Protein AF-A0A2N2M5D4-F1 (afdb_monomer_lite)

Sequence (127 aa):
PNGTPLVRFYGPLDTEKRGGALAMNFVDEAGRVVDHRWIEERANTVDVSLRTGCFCNPGAGELALGISSSELTSCFNQPVHEQRLTYNEFRLCIDGKASGAVRVSVGLVSTFDDVEAFIRFAQSLVK

Structure (mmCIF, N/CA/C/O backbone):
data_AF-A0A2N2M5D4-F1
#
_entry.id   AF-A0A2N2M5D4-F1
#
loop_
_atom_site.group_PDB
_atom_site.id
_atom_site.type_symbol
_atom_site.label_atom_id
_atom_site.label_alt_id
_atom_site.label_comp_id
_atom_site.label_asym_id
_atom_site.label_entity_id
_atom_site.label_seq_id
_atom_site.pdbx_PDB_ins_code
_atom_site.Cartn_x
_atom_site.Cartn_y
_atom_site.Cartn_z
_atom_site.occupancy
_atom_site.B_iso_or_equiv
_atom_site.auth_seq_id
_atom_site.auth_comp_id
_atom_site.auth_asym_id
_atom_site.auth_atom_id
_atom_site.pdbx_PDB_model_num
ATOM 1 N N . PRO A 1 1 ? 5.729 -15.666 15.869 1.00 61.53 1 PRO A N 1
ATOM 2 C CA . PRO A 1 1 ? 6.101 -14.537 14.980 1.00 61.53 1 PRO A CA 1
ATOM 3 C C . PRO A 1 1 ? 7.624 -14.451 14.807 1.00 61.53 1 PRO A C 1
ATOM 5 O O . PRO A 1 1 ? 8.342 -14.505 15.800 1.00 61.53 1 PRO A O 1
ATOM 8 N N . ASN A 1 2 ? 8.108 -14.346 13.566 1.00 74.88 2 ASN A N 1
ATOM 9 C CA . ASN A 1 2 ? 9.539 -14.331 13.216 1.00 74.88 2 ASN A CA 1
ATOM 10 C C . ASN A 1 2 ? 10.237 -12.967 13.433 1.00 74.88 2 ASN A C 1
ATOM 12 O O . ASN A 1 2 ? 11.419 -12.831 13.137 1.00 74.88 2 ASN A O 1
ATOM 16 N N . GLY A 1 3 ? 9.519 -11.963 13.950 1.00 78.81 3 GLY A N 1
ATOM 17 C CA . GLY A 1 3 ? 10.048 -10.624 14.228 1.00 78.81 3 GLY A CA 1
ATOM 18 C C . GLY A 1 3 ? 10.046 -9.667 13.031 1.00 78.81 3 GLY A C 1
ATOM 19 O O . GLY A 1 3 ? 10.305 -8.480 13.222 1.00 78.81 3 GLY A O 1
ATOM 20 N N . THR A 1 4 ? 9.709 -10.134 11.824 1.00 82.19 4 THR A N 1
ATOM 21 C CA . THR A 1 4 ? 9.558 -9.276 10.643 1.00 82.19 4 THR A CA 1
ATOM 22 C C . THR A 1 4 ? 8.305 -8.399 10.793 1.00 82.19 4 THR A C 1
ATOM 24 O O . THR A 1 4 ? 7.220 -8.932 11.044 1.00 82.19 4 THR A O 1
ATOM 27 N N . PRO A 1 5 ? 8.407 -7.062 10.654 1.00 86.88 5 PRO A N 1
ATOM 28 C CA . PRO A 1 5 ? 7.235 -6.189 10.677 1.00 86.88 5 PRO A CA 1
ATOM 29 C C . PRO A 1 5 ? 6.288 -6.526 9.525 1.00 86.88 5 PRO A C 1
ATOM 31 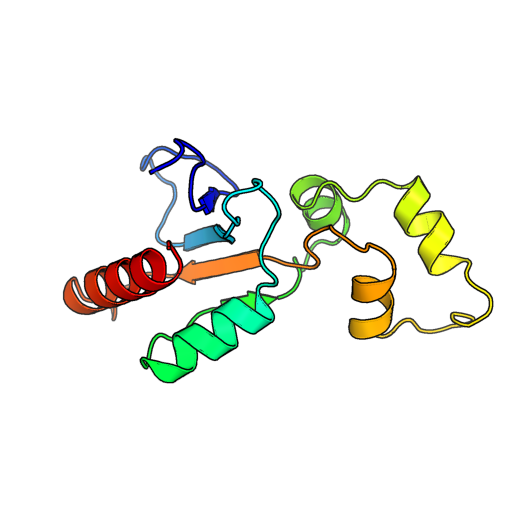O O . PRO A 1 5 ? 6.752 -6.639 8.404 1.00 86.88 5 PRO A O 1
ATOM 34 N N . LEU A 1 6 ? 4.976 -6.616 9.765 1.00 91.44 6 LEU A N 1
ATOM 35 C CA . LEU A 1 6 ? 3.976 -6.886 8.715 1.00 91.44 6 LEU A CA 1
ATOM 36 C C . LEU A 1 6 ? 3.849 -5.746 7.692 1.00 91.44 6 LEU A C 1
ATOM 38 O O . LEU A 1 6 ? 3.469 -5.968 6.544 1.00 91.44 6 LEU A O 1
ATOM 42 N N . VAL A 1 7 ? 4.119 -4.512 8.116 1.00 94.00 7 VAL A N 1
ATOM 43 C CA . VAL A 1 7 ? 3.916 -3.311 7.304 1.00 94.00 7 VAL A CA 1
ATOM 44 C C . VAL A 1 7 ? 5.160 -2.435 7.290 1.00 94.00 7 VAL A C 1
ATOM 46 O O . VAL A 1 7 ? 5.845 -2.274 8.301 1.00 94.00 7 VAL A O 1
ATOM 49 N N . ARG A 1 8 ? 5.420 -1.815 6.140 1.00 93.00 8 ARG A N 1
ATOM 50 C CA . ARG A 1 8 ? 6.401 -0.745 5.958 1.00 93.00 8 ARG A CA 1
ATOM 51 C C . ARG A 1 8 ? 5.657 0.545 5.643 1.00 93.00 8 ARG A C 1
ATOM 53 O O . ARG A 1 8 ? 5.059 0.652 4.576 1.00 93.00 8 ARG A O 1
ATOM 60 N N . PHE A 1 9 ? 5.681 1.504 6.564 1.00 94.00 9 PHE A N 1
ATOM 61 C CA . PHE A 1 9 ? 5.033 2.801 6.376 1.00 94.00 9 PHE A CA 1
ATOM 62 C C . PHE A 1 9 ? 5.861 3.746 5.507 1.00 94.00 9 PHE A C 1
ATOM 64 O O . PHE A 1 9 ? 7.091 3.748 5.547 1.00 94.00 9 PHE A O 1
ATOM 71 N N . TYR A 1 10 ? 5.149 4.596 4.778 1.00 92.44 10 TYR A N 1
ATOM 72 C CA . TYR A 1 10 ? 5.681 5.757 4.090 1.00 92.44 10 TYR A CA 1
ATOM 73 C C . TYR A 1 10 ? 5.313 7.017 4.869 1.00 92.44 10 TYR A C 1
ATOM 75 O O . TYR A 1 10 ? 4.135 7.358 4.980 1.00 92.44 10 TYR A O 1
ATOM 83 N N . GLY A 1 11 ? 6.326 7.711 5.388 1.00 90.06 11 GLY A N 1
ATOM 84 C CA . GLY A 1 11 ? 6.157 8.923 6.190 1.00 90.06 11 GLY A CA 1
ATOM 85 C C . GLY A 1 11 ? 6.440 8.711 7.684 1.00 90.06 11 GLY A C 1
ATOM 86 O O . GLY A 1 11 ? 7.103 7.736 8.047 1.00 90.06 11 GLY A O 1
ATOM 87 N N . PRO A 1 12 ? 5.998 9.643 8.547 1.00 90.56 12 PRO A N 1
ATOM 88 C CA . PRO A 1 12 ? 6.297 9.613 9.977 1.00 90.56 12 PRO A CA 1
ATOM 89 C C . PRO A 1 12 ? 5.630 8.424 10.680 1.00 90.56 12 PRO A C 1
ATOM 91 O O . PRO A 1 12 ? 4.490 8.060 10.380 1.00 90.56 12 PRO A O 1
ATOM 94 N N . LEU A 1 13 ? 6.358 7.827 11.628 1.00 90.69 13 LEU A N 1
ATOM 95 C CA . LEU A 1 13 ? 5.879 6.707 12.447 1.00 90.69 13 LEU A CA 1
ATOM 96 C C . LEU A 1 13 ? 5.175 7.165 13.727 1.00 90.69 13 LEU A C 1
ATOM 98 O O . LEU A 1 13 ? 4.353 6.426 14.266 1.00 90.69 13 LEU A O 1
ATOM 102 N N . ASP A 1 14 ? 5.489 8.367 14.208 1.00 92.62 14 ASP A N 1
ATOM 103 C CA . ASP A 1 14 ? 4.751 8.994 15.297 1.00 92.62 14 ASP A CA 1
ATOM 104 C C . ASP A 1 14 ? 3.358 9.448 14.834 1.00 92.62 14 ASP A C 1
ATOM 106 O O . ASP A 1 14 ? 2.991 9.345 13.661 1.00 92.62 14 ASP A O 1
ATOM 110 N N . THR A 1 15 ? 2.551 9.913 15.784 1.00 90.69 15 THR A N 1
ATOM 111 C CA . THR A 1 15 ? 1.192 10.407 15.540 1.00 90.69 15 THR A CA 1
ATOM 112 C C . THR A 1 15 ? 1.094 11.930 15.572 1.00 90.69 15 THR A C 1
ATOM 114 O O . THR A 1 15 ? -0.014 12.469 15.525 1.00 90.69 15 THR A O 1
ATOM 117 N N . GLU A 1 16 ? 2.213 12.651 15.655 1.00 94.62 16 GLU A N 1
ATOM 118 C CA . GLU A 1 16 ? 2.197 14.103 15.791 1.00 94.62 16 GLU A CA 1
ATOM 119 C C . GLU A 1 16 ? 1.903 14.767 14.443 1.00 94.62 16 GLU A C 1
ATOM 121 O O . GLU A 1 16 ? 2.659 14.663 13.484 1.00 94.62 16 GLU A O 1
ATOM 126 N N . LYS A 1 17 ? 0.771 15.478 14.351 1.00 91.12 17 LYS A N 1
ATOM 127 C CA . LYS A 1 17 ? 0.391 16.295 13.177 1.00 91.12 17 LYS A CA 1
ATOM 128 C C . LYS A 1 17 ? 0.405 15.560 11.820 1.00 91.12 17 LYS A C 1
ATOM 130 O O . LYS A 1 17 ? 0.423 16.210 10.780 1.00 91.12 17 LYS A O 1
ATOM 135 N N . ARG A 1 18 ? 0.328 14.226 11.797 1.00 89.44 18 ARG A N 1
ATOM 136 C CA . ARG A 1 18 ? 0.399 13.434 10.551 1.00 89.44 18 ARG A CA 1
ATOM 137 C C . ARG A 1 18 ? -0.913 13.347 9.753 1.00 89.44 18 ARG A C 1
ATOM 139 O O . ARG A 1 18 ? -0.919 12.879 8.618 1.00 89.44 18 ARG A O 1
ATOM 146 N N . GLY A 1 19 ? -2.037 13.741 10.356 1.00 92.12 19 GLY A N 1
ATOM 147 C CA . GLY A 1 19 ? -3.375 13.578 9.776 1.00 92.12 19 GLY A CA 1
ATOM 148 C C . GLY A 1 19 ? -3.904 12.133 9.801 1.00 92.12 19 GLY A C 1
ATOM 149 O O . GLY A 1 19 ? -3.388 11.270 10.508 1.00 92.12 19 GLY A O 1
ATOM 150 N N . GLY A 1 20 ? -4.980 11.879 9.048 1.00 93.38 20 GLY A N 1
ATOM 151 C CA . GLY A 1 20 ? -5.691 10.589 9.012 1.00 93.38 20 GLY A CA 1
ATOM 152 C C . GLY A 1 20 ? -5.287 9.651 7.868 1.00 93.38 20 GLY A C 1
ATOM 153 O O . GLY A 1 20 ? -5.958 8.648 7.634 1.00 93.38 20 GLY A O 1
ATOM 154 N N . ALA A 1 21 ? -4.237 9.978 7.111 1.00 94.06 21 ALA A N 1
ATOM 155 C CA . ALA A 1 21 ? -3.798 9.185 5.967 1.00 94.06 21 ALA A CA 1
ATOM 156 C C . ALA A 1 21 ? -2.545 8.374 6.307 1.00 94.06 21 ALA A C 1
ATOM 158 O O . ALA A 1 21 ? -1.561 8.909 6.809 1.00 94.06 21 ALA A O 1
ATOM 159 N N . LEU A 1 22 ? -2.584 7.084 5.988 1.00 94.81 22 LEU A N 1
ATOM 160 C CA . LEU A 1 22 ? -1.497 6.138 6.203 1.00 94.81 22 LEU A CA 1
ATOM 161 C C . LEU A 1 22 ? -1.175 5.443 4.889 1.00 94.81 22 LEU A C 1
ATOM 163 O O . LEU A 1 22 ? -2.017 4.709 4.380 1.00 94.81 22 LEU A O 1
ATOM 167 N N . ALA A 1 23 ? 0.022 5.657 4.350 1.00 95.31 23 ALA A N 1
ATOM 168 C CA . ALA A 1 23 ? 0.520 4.927 3.188 1.00 95.31 23 ALA A CA 1
ATOM 169 C C . ALA A 1 23 ? 1.516 3.854 3.640 1.00 95.31 23 ALA A C 1
ATOM 171 O O . ALA A 1 23 ? 2.379 4.125 4.475 1.00 95.31 23 ALA A O 1
ATOM 172 N N . MET A 1 24 ? 1.392 2.637 3.116 1.00 95.62 24 MET A N 1
ATOM 173 C CA . MET A 1 24 ? 2.236 1.508 3.502 1.00 95.62 24 MET A CA 1
ATOM 174 C C . MET A 1 24 ? 2.309 0.431 2.418 1.00 95.62 24 MET A C 1
ATOM 176 O O . MET A 1 24 ? 1.459 0.355 1.530 1.00 95.62 24 MET A O 1
ATOM 180 N N . ASN A 1 25 ? 3.286 -0.460 2.548 1.00 95.56 25 ASN A N 1
ATOM 181 C CA . ASN A 1 25 ? 3.251 -1.779 1.930 1.00 95.56 25 ASN A CA 1
ATOM 182 C C . ASN A 1 25 ? 3.157 -2.864 2.998 1.00 95.56 25 ASN A C 1
ATOM 184 O O . ASN A 1 25 ? 3.783 -2.753 4.049 1.00 95.56 25 ASN A O 1
ATOM 188 N N . PHE A 1 26 ? 2.419 -3.928 2.695 1.00 95.00 26 PHE A N 1
ATOM 189 C CA . PHE A 1 26 ? 2.484 -5.175 3.449 1.00 95.00 26 PHE A CA 1
ATOM 190 C C . PHE A 1 26 ? 3.699 -5.974 2.992 1.00 95.00 26 PHE A C 1
ATOM 192 O O . PHE A 1 26 ? 4.051 -5.931 1.810 1.00 95.00 26 PHE A O 1
ATOM 199 N N . VAL A 1 27 ? 4.333 -6.693 3.909 1.00 93.00 27 VAL A N 1
ATOM 200 C CA . VAL A 1 27 ? 5.468 -7.564 3.602 1.00 93.00 27 VAL A CA 1
ATOM 201 C C . VAL A 1 27 ? 5.219 -8.983 4.098 1.00 93.00 27 VAL A C 1
ATOM 203 O O . VAL A 1 27 ? 4.517 -9.194 5.085 1.00 93.00 27 VAL A O 1
ATOM 206 N N . ASP A 1 28 ? 5.775 -9.954 3.379 1.00 89.88 28 ASP A N 1
ATOM 207 C CA . ASP A 1 28 ? 5.718 -11.364 3.748 1.00 89.88 28 ASP A CA 1
ATOM 208 C C . ASP A 1 28 ? 6.762 -11.725 4.820 1.00 89.88 28 ASP A C 1
ATOM 210 O O . ASP A 1 28 ? 7.556 -10.895 5.269 1.00 89.88 28 ASP A O 1
ATOM 214 N N . GLU A 1 29 ? 6.784 -12.995 5.230 1.00 88.19 29 GLU A N 1
ATOM 215 C CA . GLU A 1 29 ? 7.727 -13.507 6.231 1.00 88.19 29 GLU A CA 1
ATOM 216 C C . GLU A 1 29 ? 9.202 -13.318 5.838 1.00 88.19 29 GLU A C 1
ATOM 218 O O . GLU A 1 29 ? 10.056 -13.197 6.718 1.00 88.19 29 GLU A O 1
ATOM 223 N N . ALA A 1 30 ? 9.495 -13.256 4.534 1.00 88.00 30 ALA A N 1
ATOM 224 C CA . ALA A 1 30 ? 10.822 -13.001 3.982 1.00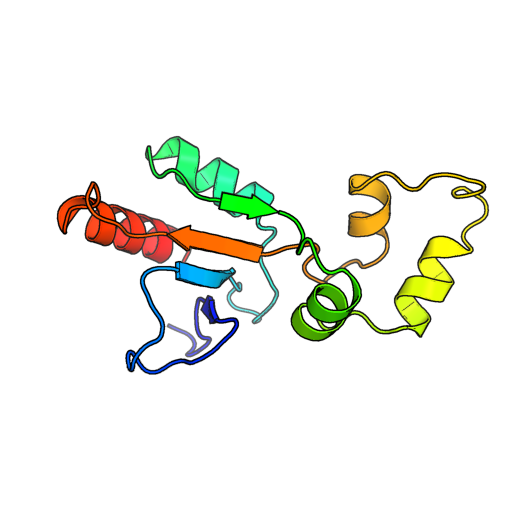 88.00 30 ALA A CA 1
ATOM 225 C C . ALA A 1 30 ? 11.128 -11.496 3.831 1.00 88.00 30 ALA A C 1
ATOM 227 O O . ALA A 1 30 ? 12.187 -11.129 3.322 1.00 88.00 30 ALA A O 1
ATOM 228 N N . GLY A 1 31 ? 10.217 -10.615 4.258 1.00 88.25 31 GLY A N 1
ATOM 229 C CA . GLY A 1 31 ? 10.347 -9.162 4.162 1.00 88.25 31 GLY A CA 1
ATOM 230 C C . GLY A 1 31 ? 10.113 -8.603 2.756 1.00 88.25 31 GLY A C 1
ATOM 231 O O . GLY A 1 31 ? 10.413 -7.429 2.510 1.00 88.25 31 GLY A O 1
ATOM 232 N N . ARG A 1 32 ? 9.590 -9.413 1.827 1.00 89.00 32 ARG A N 1
ATOM 233 C CA . ARG A 1 32 ? 9.279 -8.993 0.454 1.00 89.00 32 ARG A CA 1
ATOM 234 C C . ARG A 1 32 ? 7.922 -8.318 0.423 1.00 89.00 32 ARG A C 1
ATOM 236 O O . ARG A 1 32 ? 6.993 -8.754 1.095 1.00 89.00 32 ARG A O 1
ATOM 243 N N . VAL A 1 33 ? 7.795 -7.263 -0.375 1.00 91.31 33 VAL A N 1
ATOM 244 C CA . VAL A 1 33 ? 6.526 -6.543 -0.494 1.00 91.31 33 VAL A CA 1
ATOM 245 C C . VAL A 1 33 ? 5.478 -7.414 -1.182 1.00 91.31 33 VAL A C 1
ATOM 247 O O . VAL A 1 33 ? 5.717 -7.964 -2.255 1.00 91.31 33 VAL A O 1
ATOM 250 N N . VAL A 1 34 ? 4.299 -7.496 -0.571 1.00 92.69 34 VAL A N 1
ATOM 251 C CA . VAL A 1 34 ? 3.112 -8.114 -1.158 1.00 92.69 34 VAL A CA 1
ATOM 252 C C . VAL A 1 34 ? 2.466 -7.131 -2.136 1.00 92.69 34 VAL A C 1
ATOM 254 O O . VAL A 1 34 ? 2.316 -5.944 -1.835 1.00 92.69 34 VAL A O 1
ATOM 257 N N . ASP A 1 35 ? 2.074 -7.625 -3.312 1.00 92.62 35 ASP A N 1
ATOM 258 C CA . ASP A 1 35 ? 1.419 -6.821 -4.346 1.00 92.62 35 ASP A CA 1
ATOM 259 C C . ASP A 1 35 ? 0.136 -6.176 -3.796 1.00 92.62 35 ASP A C 1
ATOM 261 O O . ASP A 1 35 ? -0.756 -6.861 -3.291 1.00 92.62 35 ASP A O 1
ATOM 265 N N . HIS A 1 36 ? 0.031 -4.850 -3.895 1.00 94.81 36 HIS A N 1
ATOM 266 C CA . HIS A 1 36 ? -1.106 -4.107 -3.352 1.00 94.81 36 HIS A CA 1
ATOM 267 C C . HIS A 1 36 ? -2.437 -4.508 -3.994 1.00 94.81 36 HIS A C 1
ATOM 269 O O . HIS A 1 36 ? -3.466 -4.383 -3.338 1.00 94.81 36 HIS A O 1
ATOM 275 N N . ARG A 1 37 ? -2.428 -5.027 -5.229 1.00 94.44 37 ARG A N 1
ATOM 276 C CA . ARG A 1 37 ? -3.638 -5.514 -5.908 1.00 94.44 37 ARG A CA 1
ATOM 277 C C . ARG A 1 37 ? -4.195 -6.746 -5.213 1.00 94.44 37 ARG A C 1
ATOM 279 O O . ARG A 1 37 ? -5.389 -6.829 -4.968 1.00 94.44 37 ARG A O 1
ATOM 286 N N . TRP A 1 38 ? -3.317 -7.658 -4.799 1.00 95.25 38 TRP A N 1
ATOM 287 C CA . TRP A 1 38 ? -3.724 -8.814 -4.005 1.00 95.25 38 TRP A CA 1
ATOM 288 C C . TRP A 1 38 ? -4.267 -8.381 -2.638 1.00 95.25 38 TRP A C 1
ATOM 290 O O . TRP A 1 38 ? -5.264 -8.922 -2.170 1.00 95.25 38 TRP A O 1
ATOM 300 N N . ILE A 1 39 ? -3.655 -7.371 -2.008 1.00 97.19 39 ILE A N 1
ATOM 301 C CA . ILE A 1 39 ? -4.163 -6.811 -0.745 1.00 97.19 39 ILE A CA 1
ATOM 302 C C . ILE A 1 39 ? -5.566 -6.222 -0.934 1.00 97.19 39 ILE A C 1
ATOM 304 O O . ILE A 1 39 ? -6.445 -6.496 -0.123 1.00 97.19 39 ILE A O 1
ATOM 308 N N . GLU A 1 40 ? -5.788 -5.449 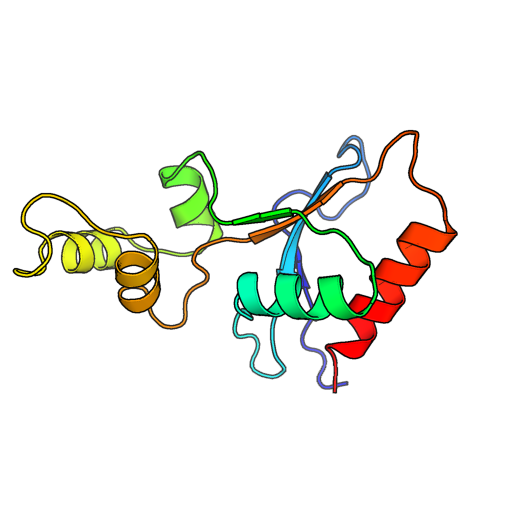-1.999 1.00 97.56 40 GLU A N 1
ATOM 309 C CA . GLU A 1 40 ? -7.097 -4.883 -2.347 1.00 97.56 40 GLU A CA 1
ATOM 310 C C . GLU A 1 40 ? -8.142 -5.975 -2.594 1.00 97.56 40 GLU A C 1
ATOM 312 O O . GLU A 1 40 ? -9.215 -5.945 -1.996 1.00 97.56 40 GLU A O 1
ATOM 317 N N . GLU A 1 41 ? -7.808 -6.982 -3.405 1.00 97.44 41 GLU A N 1
ATOM 318 C CA . GLU A 1 41 ? -8.674 -8.133 -3.672 1.00 97.44 41 GLU A CA 1
ATOM 319 C C . GLU A 1 41 ? -9.082 -8.840 -2.376 1.00 97.44 41 GLU A C 1
ATOM 321 O O . GLU A 1 41 ? -10.258 -9.138 -2.181 1.00 97.44 41 GLU A O 1
ATOM 326 N N . ARG A 1 42 ? -8.138 -9.072 -1.454 1.00 97.81 42 ARG A N 1
ATOM 327 C CA . ARG A 1 42 ? -8.435 -9.690 -0.155 1.00 97.81 42 ARG A CA 1
ATOM 328 C C . ARG A 1 42 ? -9.274 -8.788 0.743 1.00 97.81 42 ARG A C 1
ATOM 330 O O . ARG A 1 42 ? -10.200 -9.287 1.377 1.00 97.81 42 ARG A O 1
ATOM 337 N N . ALA A 1 43 ? -8.989 -7.491 0.795 1.00 97.94 43 ALA A N 1
ATOM 338 C CA . ALA A 1 43 ? -9.753 -6.543 1.604 1.00 97.94 43 ALA A CA 1
ATOM 339 C C . ALA A 1 43 ? -11.218 -6.472 1.147 1.00 97.94 43 ALA A C 1
ATOM 341 O O . ALA A 1 43 ? -12.131 -6.515 1.972 1.00 97.94 43 ALA A O 1
ATOM 342 N N . ASN A 1 44 ? -11.441 -6.495 -0.170 1.00 97.44 44 ASN A N 1
ATOM 343 C CA . ASN A 1 44 ? -12.776 -6.500 -0.763 1.00 97.44 44 ASN A CA 1
ATOM 344 C C . ASN A 1 44 ? -13.603 -7.737 -0.373 1.00 97.44 44 ASN A C 1
ATOM 346 O O . ASN A 1 44 ? -14.822 -7.644 -0.301 1.00 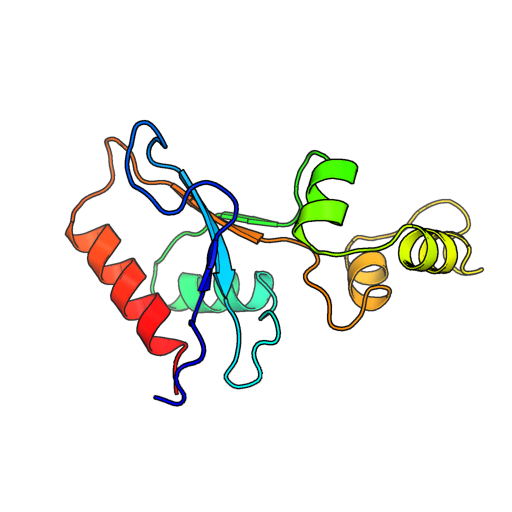97.44 44 ASN A O 1
ATOM 350 N N . THR A 1 45 ? -12.978 -8.888 -0.084 1.00 97.50 45 THR A N 1
ATOM 351 C CA . THR A 1 45 ? -13.713 -10.099 0.351 1.00 97.50 45 THR A CA 1
ATOM 352 C C . THR A 1 45 ? -14.280 -10.009 1.770 1.00 97.50 45 THR A C 1
ATOM 354 O O . THR A 1 45 ? -15.079 -10.858 2.156 1.00 97.50 45 THR A O 1
ATOM 357 N N . VAL A 1 46 ? -13.858 -9.007 2.544 1.00 96.94 46 VAL A N 1
ATOM 358 C CA . VAL A 1 46 ? -14.280 -8.767 3.932 1.00 96.94 46 VAL A CA 1
ATOM 359 C C . VAL A 1 46 ? -14.819 -7.344 4.123 1.00 96.94 46 VAL A C 1
ATOM 361 O O . VAL A 1 46 ? -14.754 -6.801 5.223 1.00 96.94 46 VAL A O 1
ATOM 364 N N . ASP A 1 47 ? -15.312 -6.735 3.040 1.00 96.44 47 ASP A N 1
ATOM 365 C CA . ASP A 1 47 ? -15.932 -5.404 3.013 1.00 96.44 47 ASP A CA 1
ATOM 366 C C . ASP A 1 47 ? -15.040 -4.259 3.536 1.00 96.44 47 ASP A C 1
ATOM 368 O O . ASP A 1 47 ? -15.522 -3.223 3.995 1.00 96.44 47 ASP A O 1
ATOM 372 N N . VAL A 1 48 ? -13.714 -4.402 3.420 1.00 97.12 48 VAL A N 1
ATOM 373 C CA . VAL A 1 48 ? -12.753 -3.340 3.746 1.00 97.12 48 VAL A CA 1
ATOM 374 C C . VAL A 1 48 ? -12.348 -2.610 2.468 1.00 97.12 48 VAL A C 1
ATOM 376 O O . VAL A 1 48 ? -11.618 -3.139 1.632 1.00 97.12 48 VAL A O 1
ATOM 379 N N . SER A 1 49 ? -12.776 -1.353 2.329 1.00 95.81 49 SER A N 1
ATOM 380 C CA . SER A 1 49 ? -12.392 -0.519 1.187 1.00 95.81 49 SER A CA 1
ATOM 381 C C . SER A 1 49 ? -11.027 0.137 1.406 1.00 95.81 49 SER A C 1
ATOM 383 O O . SER A 1 49 ? -10.850 0.982 2.287 1.00 95.81 49 SER A O 1
ATOM 385 N N . LEU A 1 50 ? -10.055 -0.229 0.571 1.00 97.00 50 LEU A N 1
ATOM 386 C CA . LEU A 1 50 ? -8.713 0.348 0.563 1.00 97.00 50 LEU A CA 1
ATOM 387 C C . LEU A 1 50 ? -8.491 1.192 -0.690 1.00 97.00 50 LEU A C 1
ATOM 389 O O . LEU A 1 50 ? -9.119 0.987 -1.723 1.00 97.00 50 LEU A O 1
ATOM 393 N N . ARG A 1 51 ? -7.557 2.143 -0.608 1.00 96.81 51 ARG A N 1
ATOM 394 C CA . ARG A 1 51 ? -7.016 2.803 -1.798 1.00 96.81 51 ARG A CA 1
ATOM 395 C C . ARG A 1 51 ? -5.674 2.194 -2.131 1.00 96.81 51 ARG A C 1
ATOM 397 O O . ARG A 1 51 ? -4.765 2.267 -1.309 1.00 96.81 51 ARG A O 1
ATOM 404 N N . THR A 1 52 ? -5.531 1.651 -3.329 1.00 95.81 52 THR A N 1
ATOM 405 C CA . THR A 1 52 ? -4.260 1.098 -3.790 1.00 95.81 52 THR A CA 1
ATOM 406 C C . THR A 1 52 ? -3.847 1.685 -5.136 1.00 95.81 52 THR A C 1
ATOM 408 O O . THR A 1 52 ? -4.653 2.310 -5.826 1.00 95.81 52 THR A O 1
ATOM 411 N N . GLY A 1 53 ? -2.562 1.570 -5.474 1.00 93.06 53 GLY A N 1
ATOM 412 C CA . GLY A 1 53 ? -2.040 1.984 -6.775 1.00 93.06 53 GLY A CA 1
ATOM 413 C C . GLY A 1 53 ? -0.684 2.678 -6.711 1.00 93.06 53 GLY A C 1
ATOM 414 O O . GLY A 1 53 ? -0.017 2.721 -5.673 1.00 93.06 53 GLY A O 1
ATOM 415 N N . CYS A 1 54 ? -0.266 3.218 -7.856 1.00 90.25 54 CYS A N 1
ATOM 416 C CA . CYS A 1 54 ? 0.983 3.961 -7.995 1.00 90.25 54 CYS A CA 1
ATOM 417 C C . CYS A 1 54 ? 0.942 5.312 -7.279 1.00 90.25 54 CYS A C 1
ATOM 419 O O . CYS A 1 54 ? -0.108 5.934 -7.116 1.00 90.25 54 CYS A O 1
ATOM 421 N N . PHE A 1 55 ? 2.123 5.818 -6.941 1.00 88.56 55 PHE A N 1
ATOM 422 C CA . PHE A 1 55 ? 2.273 7.209 -6.540 1.00 88.56 55 PHE A CA 1
ATOM 423 C C . PHE A 1 55 ? 2.099 8.125 -7.755 1.00 88.56 55 PHE A C 1
ATOM 425 O O . PHE A 1 55 ? 2.711 7.906 -8.796 1.00 88.56 55 PHE A O 1
ATOM 432 N N . CYS A 1 56 ? 1.300 9.187 -7.612 1.00 87.50 56 CYS A N 1
ATOM 433 C CA . CYS A 1 56 ? 1.079 10.157 -8.692 1.00 87.50 56 CYS A CA 1
ATOM 434 C C . CYS A 1 56 ? 2.335 10.973 -9.038 1.00 87.50 56 CYS A C 1
ATOM 436 O O . CYS A 1 56 ? 2.417 11.542 -10.121 1.00 87.50 56 CYS A O 1
ATOM 438 N N . ASN A 1 57 ? 3.291 11.064 -8.108 1.00 88.88 57 ASN A N 1
ATOM 439 C CA . ASN A 1 57 ? 4.610 11.627 -8.366 1.00 88.88 57 ASN A CA 1
ATOM 440 C C . ASN A 1 57 ? 5.583 10.464 -8.633 1.00 88.88 57 ASN A C 1
ATOM 442 O O . ASN A 1 57 ? 5.931 9.768 -7.674 1.00 88.88 57 ASN A O 1
ATOM 446 N N . PRO A 1 58 ? 6.014 10.249 -9.889 1.00 82.81 58 PRO A N 1
ATOM 447 C CA . PRO A 1 58 ? 6.830 9.097 -10.256 1.00 82.81 58 PRO A CA 1
ATOM 448 C C . PRO A 1 58 ? 8.185 9.106 -9.547 1.00 82.81 58 PRO A C 1
ATOM 450 O O . PRO A 1 58 ? 8.512 8.119 -8.905 1.00 82.81 58 PRO A O 1
ATOM 453 N N . GLY A 1 59 ? 8.903 10.235 -9.514 1.00 86.06 59 GLY A N 1
ATOM 454 C CA . GLY A 1 59 ? 10.214 10.307 -8.852 1.00 86.06 59 GLY A CA 1
ATOM 455 C C . GLY A 1 59 ? 10.152 10.052 -7.341 1.00 86.06 59 GLY A C 1
ATOM 456 O O . GLY A 1 59 ? 10.998 9.358 -6.779 1.00 86.06 59 GLY A O 1
ATOM 457 N N . ALA A 1 60 ? 9.114 10.558 -6.665 1.00 85.56 60 ALA A N 1
ATOM 458 C CA . ALA A 1 60 ? 8.894 10.243 -5.251 1.00 85.56 60 ALA A CA 1
ATOM 459 C C . ALA A 1 60 ? 8.503 8.769 -5.045 1.00 85.56 60 ALA A C 1
ATOM 461 O O . ALA A 1 60 ? 8.936 8.145 -4.077 1.00 85.56 60 ALA A O 1
ATOM 462 N N . GLY A 1 61 ? 7.698 8.216 -5.958 1.00 87.25 61 GLY A N 1
ATOM 463 C CA . GLY A 1 61 ? 7.307 6.811 -5.958 1.00 87.25 61 GLY A CA 1
ATOM 464 C C . GLY A 1 61 ? 8.497 5.881 -6.155 1.00 87.25 61 GLY A C 1
ATOM 465 O O . GLY A 1 61 ? 8.663 4.942 -5.391 1.00 87.25 61 GLY A O 1
ATOM 466 N N . GLU A 1 62 ? 9.360 6.171 -7.122 1.00 90.44 62 GLU A N 1
ATOM 467 C CA . GLU A 1 62 ? 10.581 5.417 -7.407 1.00 90.44 62 GLU A CA 1
ATOM 468 C C . GLU A 1 62 ? 11.490 5.367 -6.179 1.00 90.44 62 GLU A C 1
ATOM 470 O O . GLU A 1 62 ? 11.900 4.284 -5.765 1.00 90.44 62 GLU A O 1
ATOM 475 N N . LEU A 1 63 ? 11.712 6.510 -5.521 1.00 87.56 63 LEU A N 1
ATOM 476 C CA . LEU A 1 63 ? 12.487 6.565 -4.282 1.00 87.56 63 LEU A CA 1
ATOM 477 C C . LEU A 1 63 ? 11.842 5.733 -3.162 1.00 87.56 63 LEU A C 1
ATOM 479 O O . LEU A 1 63 ? 12.523 4.958 -2.493 1.00 87.56 63 LEU A O 1
ATOM 483 N N . ALA A 1 64 ? 10.529 5.868 -2.964 1.00 86.94 64 ALA A N 1
ATOM 484 C CA . ALA A 1 64 ? 9.792 5.151 -1.924 1.00 86.94 64 ALA A CA 1
ATOM 485 C C . ALA A 1 64 ? 9.753 3.628 -2.162 1.00 86.94 64 ALA A C 1
ATOM 487 O O . ALA A 1 64 ? 9.813 2.834 -1.222 1.00 86.94 64 ALA A O 1
ATOM 488 N N . LEU A 1 65 ? 9.663 3.209 -3.421 1.00 89.00 65 LEU A N 1
ATOM 489 C CA . LEU A 1 65 ? 9.593 1.806 -3.836 1.00 89.00 65 LEU A CA 1
ATOM 490 C C . LEU A 1 65 ? 10.991 1.202 -4.066 1.00 89.00 65 LEU A C 1
ATOM 492 O O . LEU A 1 65 ? 11.117 0.006 -4.328 1.00 89.00 65 LEU A O 1
ATOM 496 N N . GLY A 1 66 ? 12.044 2.015 -3.933 1.00 89.50 66 GLY A N 1
ATOM 497 C CA . GLY A 1 66 ? 13.434 1.612 -4.111 1.00 89.50 66 GLY A CA 1
ATOM 498 C C . GLY A 1 66 ? 13.787 1.269 -5.557 1.00 89.50 66 GLY A C 1
ATOM 499 O O . GLY A 1 66 ? 14.671 0.446 -5.773 1.00 89.50 66 GLY A O 1
ATOM 500 N N . ILE A 1 67 ? 13.094 1.842 -6.540 1.00 91.12 67 ILE A N 1
ATOM 501 C CA . ILE A 1 67 ? 13.338 1.622 -7.969 1.00 91.12 67 ILE A CA 1
ATOM 502 C C . ILE A 1 67 ? 14.493 2.528 -8.408 1.00 91.12 67 ILE A C 1
ATOM 504 O O . ILE A 1 67 ? 14.446 3.744 -8.233 1.00 91.12 67 ILE A O 1
ATOM 508 N N . SER A 1 68 ? 15.552 1.937 -8.956 1.00 91.44 68 SER A N 1
ATOM 509 C CA . SER A 1 68 ? 16.734 2.673 -9.408 1.00 91.44 68 SER A CA 1
ATOM 510 C C . SER A 1 68 ? 16.573 3.214 -10.828 1.00 91.44 68 SER A C 1
ATOM 512 O O . SER A 1 68 ? 15.846 2.661 -11.655 1.00 91.44 68 SER A O 1
ATOM 514 N N . SER A 1 69 ? 17.336 4.258 -11.153 1.00 91.19 69 SER A N 1
ATOM 515 C CA . SER A 1 69 ? 17.374 4.816 -12.508 1.00 91.19 69 SER A CA 1
ATOM 516 C C . SER A 1 69 ? 17.840 3.803 -13.557 1.00 91.19 69 SER A C 1
ATOM 518 O O . SER A 1 69 ? 17.353 3.834 -14.687 1.00 91.19 69 SER A O 1
ATOM 520 N N . SER A 1 70 ? 18.743 2.879 -13.207 1.00 90.75 70 SER A N 1
ATOM 521 C CA . SER A 1 70 ? 19.203 1.829 -14.122 1.00 90.75 70 SER A CA 1
ATOM 5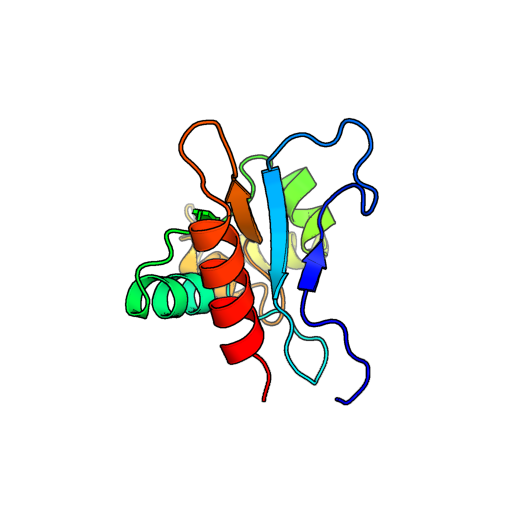22 C C . SER A 1 70 ? 18.113 0.805 -14.425 1.00 90.75 70 SER A C 1
ATOM 524 O O . SER A 1 70 ? 17.989 0.388 -15.573 1.00 90.75 70 SER A O 1
ATOM 526 N N . GLU A 1 71 ? 17.292 0.437 -13.436 1.00 90.56 71 GLU A N 1
ATOM 527 C CA . GLU A 1 71 ? 16.134 -0.440 -13.657 1.00 90.56 71 GLU A CA 1
ATOM 528 C C . GLU A 1 71 ? 15.102 0.229 -14.563 1.00 90.56 71 GLU A C 1
ATOM 530 O O . GLU A 1 71 ? 14.662 -0.381 -15.532 1.00 90.56 71 GLU A O 1
ATOM 535 N N . LEU A 1 72 ? 14.780 1.504 -14.318 1.00 90.44 72 LEU A N 1
ATOM 536 C CA . LEU A 1 72 ? 13.868 2.268 -15.178 1.00 90.44 72 LEU A CA 1
ATOM 537 C C . LEU A 1 72 ? 14.400 2.380 -16.607 1.00 90.44 72 LEU A C 1
ATOM 539 O O . LEU A 1 72 ? 13.669 2.141 -17.561 1.00 90.44 72 LEU A O 1
ATOM 543 N N . THR A 1 73 ? 15.689 2.688 -16.760 1.00 90.50 73 THR A N 1
ATOM 544 C CA . THR A 1 73 ? 16.334 2.810 -18.074 1.00 90.50 73 THR A CA 1
ATOM 545 C C . THR A 1 73 ? 16.316 1.480 -18.819 1.00 90.50 73 THR A C 1
ATOM 547 O O . THR A 1 73 ? 15.964 1.434 -19.995 1.00 90.50 73 THR A O 1
ATOM 550 N N . SER A 1 74 ? 16.657 0.382 -18.138 1.00 89.94 74 SER A N 1
ATOM 551 C CA . SER A 1 74 ? 16.574 -0.961 -18.717 1.00 89.94 74 SER A CA 1
ATOM 552 C C . SER A 1 74 ? 15.143 -1.329 -19.088 1.00 89.94 74 SER A C 1
ATOM 554 O O . SER A 1 74 ? 14.936 -2.046 -20.063 1.00 89.94 74 SER A O 1
ATOM 556 N N . CYS A 1 75 ? 14.166 -0.855 -18.317 1.00 89.69 75 CYS A N 1
ATOM 557 C CA . CYS A 1 75 ? 12.767 -1.114 -18.570 1.00 89.69 75 CYS A CA 1
ATOM 558 C C . CYS A 1 75 ? 12.251 -0.375 -19.799 1.00 89.69 75 CYS A C 1
ATOM 560 O O . CYS A 1 75 ? 11.721 -0.980 -20.722 1.00 89.69 75 CYS A O 1
ATOM 562 N N . PHE A 1 76 ? 12.444 0.939 -19.837 1.00 88.88 76 PHE A N 1
ATOM 563 C CA . PHE A 1 76 ? 11.901 1.792 -20.887 1.00 88.88 76 PHE A CA 1
ATOM 564 C C . PHE A 1 76 ? 12.574 1.573 -22.244 1.00 88.88 76 PHE A C 1
ATOM 566 O O . PHE A 1 76 ? 11.951 1.823 -23.268 1.00 88.88 76 PHE A O 1
ATOM 573 N N . ASN A 1 77 ? 13.807 1.062 -22.264 1.00 89.19 77 ASN A N 1
ATOM 574 C CA . ASN A 1 77 ? 14.541 0.785 -23.499 1.00 89.19 77 ASN A CA 1
ATOM 575 C C . ASN A 1 77 ? 14.295 -0.620 -24.075 1.00 89.19 77 ASN A C 1
ATOM 577 O O . ASN A 1 77 ? 14.971 -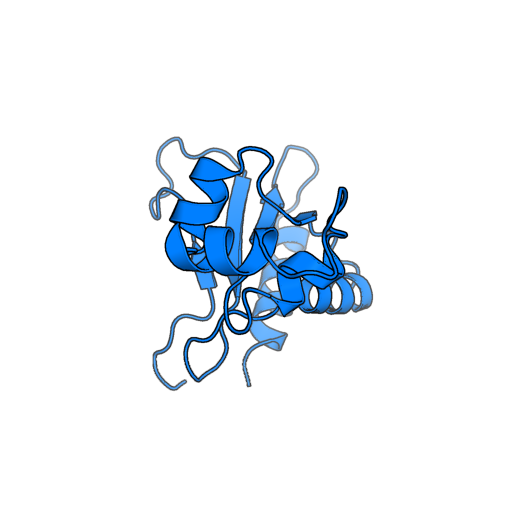1.000 -25.034 1.00 89.19 77 ASN A O 1
ATOM 581 N N . GLN A 1 78 ? 13.382 -1.424 -23.513 1.00 85.62 78 GLN A N 1
ATOM 582 C CA . GLN A 1 78 ? 13.079 -2.721 -24.121 1.00 85.62 78 GLN A CA 1
ATOM 583 C C . GLN A 1 78 ? 12.431 -2.529 -25.505 1.00 85.62 78 GLN A C 1
ATOM 585 O O . GLN A 1 78 ? 11.548 -1.682 -25.646 1.00 85.62 78 GLN A O 1
ATOM 590 N N . PRO A 1 79 ? 12.790 -3.344 -26.518 1.00 81.06 79 PRO A N 1
ATOM 591 C CA . PRO A 1 79 ? 12.277 -3.193 -27.885 1.00 81.06 79 PRO A CA 1
ATOM 592 C C . PRO A 1 79 ? 10.749 -3.258 -27.999 1.00 81.06 79 PRO A C 1
ATOM 594 O O . PRO A 1 79 ? 10.171 -2.710 -28.925 1.00 81.06 79 PRO A O 1
ATOM 597 N N . VAL A 1 80 ? 10.086 -3.922 -27.050 1.00 80.75 80 VAL A N 1
ATOM 598 C CA . VAL A 1 80 ? 8.623 -4.037 -26.990 1.00 80.75 80 VAL A CA 1
ATOM 599 C C . VAL A 1 80 ? 7.921 -2.738 -26.557 1.00 80.75 80 VAL A C 1
ATOM 601 O O . VAL A 1 80 ? 6.700 -2.648 -26.662 1.00 80.75 80 VAL A O 1
ATOM 604 N N . HIS A 1 81 ? 8.659 -1.721 -26.095 1.00 80.50 81 HIS A N 1
ATOM 605 C CA . HIS A 1 81 ? 8.123 -0.483 -25.515 1.00 80.50 81 HIS A CA 1
ATOM 606 C C . HIS A 1 81 ? 8.421 0.762 -26.372 1.00 80.50 81 HIS A C 1
ATOM 608 O O . HIS A 1 81 ? 8.816 1.801 -25.855 1.00 80.50 81 HIS A O 1
ATOM 614 N N . GLU A 1 82 ? 8.200 0.687 -27.691 1.00 69.75 82 GLU A N 1
ATOM 615 C CA . GLU A 1 82 ? 8.577 1.753 -28.643 1.00 69.75 82 GLU A CA 1
ATOM 616 C C . GLU A 1 82 ? 7.919 3.125 -28.379 1.00 69.75 82 GLU A C 1
ATOM 618 O O . GLU A 1 82 ? 8.504 4.157 -28.705 1.00 69.75 82 GLU A O 1
ATOM 623 N N . GLN A 1 83 ? 6.706 3.167 -27.810 1.00 72.12 83 GLN A N 1
ATOM 624 C CA . GLN A 1 83 ? 6.002 4.432 -27.514 1.00 72.12 83 GLN A CA 1
ATOM 625 C C . GLN A 1 83 ? 5.150 4.427 -26.244 1.00 72.12 83 GLN A C 1
ATOM 627 O O . GLN A 1 83 ? 4.811 5.493 -25.725 1.00 72.12 83 GLN A O 1
ATOM 632 N N . ARG A 1 84 ? 4.720 3.254 -25.770 1.00 81.19 84 ARG A N 1
ATOM 633 C CA . ARG A 1 84 ? 3.827 3.127 -24.617 1.00 81.19 84 ARG A CA 1
ATOM 634 C C . ARG A 1 84 ? 4.216 1.912 -23.801 1.00 81.19 84 ARG A C 1
ATOM 636 O O . ARG A 1 84 ? 4.548 0.870 -24.353 1.00 81.19 84 ARG A O 1
ATOM 643 N N . LEU A 1 85 ? 4.108 2.078 -22.493 1.00 86.38 85 LEU A N 1
ATOM 644 C CA . LEU A 1 85 ? 4.269 1.027 -21.510 1.00 86.38 85 LEU A CA 1
ATOM 645 C C . LEU A 1 85 ? 2.971 0.947 -20.716 1.00 86.38 85 LEU A C 1
ATOM 647 O O . LEU A 1 85 ? 2.529 1.939 -20.130 1.00 86.38 85 LEU A O 1
ATOM 651 N N . THR A 1 86 ? 2.328 -0.213 -20.720 1.00 88.62 86 THR A N 1
ATOM 652 C CA . THR A 1 86 ? 1.195 -0.457 -19.834 1.00 88.62 86 THR A CA 1
ATOM 653 C C . THR A 1 86 ? 1.682 -0.603 -18.399 1.00 88.62 86 THR A C 1
ATOM 655 O O . THR A 1 86 ? 2.820 -0.982 -18.121 1.00 88.62 86 THR A O 1
ATOM 658 N N . TYR A 1 87 ? 0.783 -0.366 -17.450 1.00 86.06 87 TYR A N 1
ATOM 659 C CA . TYR A 1 87 ? 1.095 -0.556 -16.040 1.00 86.06 87 TYR A CA 1
ATOM 660 C C . TYR A 1 87 ? 1.544 -1.994 -15.707 1.00 86.06 87 TYR A C 1
ATOM 662 O O . TYR A 1 87 ? 2.464 -2.196 -14.916 1.00 86.06 87 TYR A O 1
ATOM 670 N N . ASN A 1 88 ? 0.915 -3.001 -16.323 1.00 87.56 88 ASN A N 1
ATOM 671 C CA . ASN A 1 88 ? 1.271 -4.399 -16.081 1.00 87.56 88 ASN A CA 1
ATOM 672 C C . ASN A 1 88 ? 2.668 -4.738 -16.605 1.00 87.56 88 ASN A C 1
ATOM 674 O O . ASN A 1 88 ? 3.394 -5.454 -15.920 1.00 87.56 88 ASN A O 1
ATOM 678 N N . GLU A 1 89 ? 3.048 -4.213 -17.770 1.00 89.38 89 GLU A N 1
ATOM 679 C CA . GLU A 1 89 ? 4.403 -4.371 -18.304 1.00 89.38 89 GLU A CA 1
ATOM 680 C C . GLU A 1 89 ? 5.426 -3.689 -17.394 1.00 89.38 89 GLU A C 1
ATOM 682 O O . GLU A 1 89 ? 6.392 -4.329 -16.993 1.00 89.38 89 GLU A O 1
ATOM 687 N N . PHE A 1 90 ? 5.162 -2.447 -16.963 1.00 88.94 90 PHE A N 1
ATOM 688 C CA . PHE A 1 90 ? 6.024 -1.748 -16.008 1.00 88.94 90 PHE A CA 1
ATOM 689 C C . PHE A 1 90 ? 6.237 -2.563 -14.730 1.00 88.94 90 PHE A C 1
ATOM 691 O O . PHE A 1 90 ? 7.368 -2.771 -14.308 1.00 88.94 90 PHE A O 1
ATOM 698 N N . ARG A 1 91 ? 5.158 -3.080 -14.135 1.00 88.31 91 ARG A N 1
ATOM 699 C CA . ARG A 1 91 ? 5.223 -3.884 -12.909 1.00 88.31 91 ARG A CA 1
ATOM 700 C C . ARG A 1 91 ? 6.029 -5.174 -13.090 1.00 88.31 91 ARG A C 1
ATOM 702 O O . ARG A 1 91 ? 6.778 -5.534 -12.192 1.00 88.31 91 ARG A O 1
ATOM 709 N N . LEU A 1 92 ? 5.856 -5.877 -14.211 1.00 88.31 92 LEU A N 1
ATOM 710 C CA . LEU A 1 92 ? 6.612 -7.103 -14.512 1.00 88.31 92 LEU A CA 1
ATOM 711 C C . LEU A 1 92 ? 8.099 -6.825 -14.753 1.00 88.31 92 LEU A C 1
ATOM 713 O O . LEU A 1 92 ? 8.935 -7.695 -14.553 1.00 88.31 92 LEU A O 1
ATOM 717 N N . CYS A 1 93 ? 8.417 -5.615 -15.187 1.00 87.50 93 CYS A N 1
ATOM 718 C CA . CYS A 1 93 ? 9.763 -5.191 -15.511 1.00 87.50 93 CYS A CA 1
ATOM 719 C C . CYS A 1 93 ? 10.616 -4.864 -14.273 1.00 87.50 93 CYS A C 1
ATOM 721 O O . CYS A 1 93 ? 11.813 -5.139 -14.256 1.00 87.50 93 CYS A O 1
ATOM 723 N N . ILE A 1 94 ? 9.998 -4.319 -13.219 1.00 85.75 94 ILE A N 1
ATOM 724 C CA . ILE A 1 94 ? 10.631 -4.040 -11.915 1.00 85.75 94 ILE A CA 1
ATOM 725 C C . ILE A 1 94 ? 10.445 -5.204 -10.924 1.00 85.75 94 ILE A C 1
ATOM 727 O O . ILE A 1 94 ? 10.189 -4.986 -9.739 1.00 85.75 94 ILE A O 1
ATOM 731 N N . ASP A 1 95 ? 10.513 -6.440 -11.425 1.00 74.50 95 ASP A N 1
ATOM 732 C CA . ASP A 1 95 ? 10.136 -7.653 -10.693 1.00 74.50 95 ASP A CA 1
ATOM 733 C C . ASP A 1 95 ? 10.770 -7.746 -9.292 1.00 74.50 95 ASP A C 1
ATOM 735 O O . ASP A 1 95 ? 11.927 -7.393 -9.060 1.00 74.50 95 ASP A O 1
ATOM 739 N N . GLY A 1 96 ? 9.970 -8.198 -8.328 1.00 76.75 96 GLY A N 1
ATOM 740 C CA . GLY A 1 96 ? 10.334 -8.241 -6.912 1.00 76.75 96 GLY A CA 1
ATOM 741 C C . GLY A 1 96 ? 10.241 -6.902 -6.166 1.00 76.75 96 GLY A C 1
ATOM 742 O O . GLY A 1 96 ? 10.335 -6.903 -4.935 1.00 76.75 96 GLY A O 1
ATOM 743 N N . LYS A 1 97 ? 10.008 -5.774 -6.855 1.00 85.50 97 LYS A N 1
ATOM 744 C CA . LYS A 1 97 ? 9.708 -4.480 -6.224 1.00 85.50 97 LYS A CA 1
ATOM 745 C C . LYS A 1 97 ? 8.226 -4.156 -6.271 1.00 85.50 97 LYS A C 1
ATOM 747 O O . LYS A 1 97 ? 7.461 -4.601 -7.125 1.00 85.50 97 LYS A O 1
ATOM 752 N N . ALA A 1 98 ? 7.820 -3.340 -5.313 1.00 88.12 98 ALA A N 1
ATOM 753 C CA . ALA A 1 98 ? 6.478 -2.805 -5.277 1.00 88.12 98 ALA A CA 1
ATOM 754 C C . ALA A 1 98 ? 6.285 -1.810 -6.429 1.00 88.12 98 ALA A C 1
ATOM 756 O O . ALA A 1 98 ? 7.124 -0.949 -6.668 1.00 88.12 98 ALA A O 1
ATOM 757 N N . SER A 1 99 ? 5.152 -1.896 -7.116 1.00 89.94 99 SER A N 1
ATOM 758 C CA . SER A 1 99 ? 4.740 -0.950 -8.163 1.00 89.94 99 SER A CA 1
ATOM 759 C C . SER A 1 99 ? 3.785 0.131 -7.645 1.00 89.94 99 SER A C 1
ATOM 761 O O . SER A 1 99 ? 3.235 0.916 -8.417 1.00 89.94 99 SER A O 1
ATOM 763 N N . GLY A 1 100 ? 3.524 0.136 -6.339 1.00 93.56 100 GLY A N 1
ATOM 764 C CA . GLY A 1 100 ? 2.533 0.981 -5.696 1.00 93.56 100 GLY A CA 1
ATOM 765 C C . GLY A 1 100 ? 2.385 0.657 -4.216 1.00 93.56 100 GLY A C 1
ATOM 766 O O . GLY A 1 100 ? 3.072 -0.218 -3.684 1.00 93.56 100 GLY A O 1
ATOM 767 N N . ALA A 1 101 ? 1.468 1.356 -3.560 1.00 95.69 101 ALA A N 1
ATOM 768 C CA . ALA A 1 101 ? 1.243 1.260 -2.125 1.00 95.69 101 ALA A CA 1
ATOM 769 C C . ALA A 1 101 ? -0.236 1.059 -1.792 1.00 95.69 101 ALA A C 1
ATOM 771 O O . ALA A 1 101 ? -1.125 1.282 -2.615 1.00 95.69 101 ALA A O 1
ATOM 772 N N . VAL A 1 102 ? -0.478 0.659 -0.549 1.00 97.25 102 VAL A N 1
ATOM 773 C CA . VAL A 1 102 ? -1.796 0.666 0.080 1.00 97.25 102 VAL A CA 1
ATOM 774 C C . VAL A 1 102 ? -1.914 1.939 0.905 1.00 97.25 102 VAL A C 1
ATOM 776 O O . VAL A 1 102 ? -1.010 2.290 1.664 1.00 97.25 102 VAL A O 1
ATOM 779 N N . ARG A 1 103 ? -3.041 2.634 0.779 1.00 97.06 103 ARG A N 1
ATOM 780 C CA . ARG A 1 103 ? -3.374 3.814 1.565 1.00 97.06 103 ARG A CA 1
ATOM 781 C C . ARG A 1 103 ? -4.671 3.596 2.328 1.00 97.06 103 ARG A C 1
ATOM 783 O O . ARG A 1 103 ? -5.732 3.409 1.734 1.00 97.06 103 ARG A O 1
ATOM 790 N N . VAL A 1 104 ? -4.589 3.736 3.643 1.00 96.69 104 VAL A N 1
ATOM 791 C CA . VAL A 1 104 ? -5.748 3.850 4.531 1.00 96.69 104 VAL A CA 1
ATOM 792 C C . VAL A 1 104 ? -6.021 5.329 4.776 1.00 96.69 104 VAL A C 1
ATOM 794 O O . VAL A 1 104 ? -5.104 6.151 4.859 1.00 96.69 104 VAL A O 1
ATOM 797 N N . SER A 1 105 ? -7.292 5.707 4.824 1.00 95.56 105 SER A N 1
ATOM 798 C CA . SER A 1 105 ? -7.708 7.083 5.084 1.00 95.56 105 SER A CA 1
ATOM 799 C C . SER A 1 105 ? -8.870 7.060 6.059 1.00 95.56 105 SER A C 1
ATOM 801 O O . SER A 1 105 ? -9.968 6.668 5.681 1.00 95.56 105 SER A O 1
ATOM 803 N N . VAL A 1 106 ? -8.611 7.476 7.296 1.00 94.94 106 VAL A N 1
ATOM 804 C CA . VAL A 1 106 ? -9.655 7.672 8.302 1.00 94.94 106 VAL A CA 1
ATOM 805 C C . VAL A 1 106 ? -10.128 9.120 8.278 1.00 94.94 106 VAL A C 1
ATOM 807 O O . VAL A 1 106 ? -9.343 10.042 8.034 1.00 94.94 106 VAL A O 1
ATOM 810 N N . GLY A 1 107 ? -11.419 9.326 8.508 1.00 94.06 107 GLY A N 1
ATOM 811 C CA . GLY A 1 107 ? -12.030 10.651 8.497 1.00 94.06 107 GLY A CA 1
ATOM 812 C C . GLY A 1 107 ? -13.307 10.701 9.322 1.00 94.06 107 GLY A C 1
ATOM 813 O O . GLY A 1 107 ? -13.570 9.810 10.120 1.00 94.06 107 GLY A O 1
ATOM 814 N N . LEU A 1 108 ? -14.113 11.742 9.103 1.00 94.75 108 LEU A N 1
ATOM 815 C CA . LEU A 1 108 ? -15.336 12.009 9.872 1.00 94.75 108 LEU A CA 1
ATOM 816 C C . LEU A 1 108 ? -16.331 10.835 9.891 1.00 94.75 108 LEU A C 1
ATOM 818 O O . LEU A 1 108 ? -17.061 10.670 10.859 1.00 94.75 108 LEU A O 1
ATOM 822 N N . VAL A 1 109 ? -16.369 10.049 8.816 1.00 94.31 109 VAL A N 1
ATOM 823 C CA . VAL A 1 109 ? -17.296 8.918 8.654 1.00 94.31 109 VAL A CA 1
ATOM 824 C C . VAL A 1 109 ? -16.718 7.583 9.129 1.00 94.31 109 VAL A C 1
ATOM 826 O O . VAL A 1 109 ? -17.411 6.579 9.060 1.00 94.31 109 VAL A O 1
ATOM 829 N N . SER A 1 110 ? -15.460 7.556 9.576 1.00 96.38 110 SER A N 1
ATOM 830 C CA . SER A 1 110 ? -14.821 6.344 10.088 1.00 96.38 110 SER A CA 1
ATOM 831 C C . SER A 1 110 ? -15.136 6.153 11.568 1.00 96.38 110 SER A C 1
ATOM 833 O O . SER A 1 110 ? -15.066 7.097 12.356 1.00 96.38 110 SER A O 1
ATOM 835 N N . THR A 1 111 ? -15.419 4.917 11.952 1.00 97.25 111 THR A N 1
ATOM 836 C CA . THR A 1 111 ? -15.679 4.494 13.330 1.00 97.25 111 THR A CA 1
ATOM 837 C C . THR A 1 111 ? -14.512 3.678 13.890 1.00 97.25 111 THR A C 1
ATOM 839 O O . THR A 1 111 ? -13.601 3.276 13.163 1.00 97.25 111 THR A O 1
ATOM 842 N N . PHE A 1 112 ? -14.526 3.419 15.200 1.00 97.19 112 PHE A N 1
ATOM 843 C CA . PHE A 1 112 ? -13.577 2.480 15.805 1.00 97.19 112 PHE A CA 1
ATOM 844 C C . PHE A 1 112 ? -13.757 1.061 15.258 1.00 97.19 112 PHE A C 1
ATOM 846 O O . PHE A 1 112 ? -12.759 0.395 14.995 1.00 97.19 112 PHE A O 1
ATOM 853 N N . ASP A 1 113 ? -14.996 0.644 14.997 1.00 97.88 113 ASP A N 1
ATOM 854 C CA . ASP A 1 113 ? -15.297 -0.672 14.434 1.00 97.88 113 ASP A CA 1
ATOM 855 C C . ASP A 1 113 ? -14.674 -0.848 13.041 1.00 97.88 113 ASP A C 1
ATOM 857 O O . ASP A 1 113 ? -14.126 -1.913 12.749 1.00 97.88 113 ASP A O 1
ATOM 861 N N . ASP A 1 114 ? -14.659 0.206 12.213 1.00 97.31 114 ASP A N 1
ATOM 862 C CA . ASP A 1 114 ? -13.976 0.195 10.909 1.00 97.31 114 ASP A CA 1
ATOM 863 C C . ASP A 1 114 ? -12.460 0.005 11.065 1.00 97.31 114 ASP A C 1
ATOM 865 O O . ASP A 1 114 ? -11.828 -0.756 10.326 1.00 97.31 114 ASP A O 1
ATOM 869 N N . VAL A 1 115 ? -11.858 0.684 12.048 1.00 96.75 115 VAL A N 1
ATOM 870 C CA . VAL A 1 115 ? -10.423 0.559 12.344 1.00 96.75 115 VAL A CA 1
ATOM 871 C C . VAL A 1 115 ? -10.102 -0.850 12.836 1.00 96.75 115 VAL A C 1
ATOM 873 O O . VAL A 1 115 ? -9.124 -1.450 12.389 1.00 96.75 115 VAL A O 1
ATOM 876 N N . GLU A 1 116 ? -10.929 -1.412 13.713 1.00 97.69 116 GLU A N 1
ATOM 877 C CA . GLU A 1 116 ? -10.757 -2.786 14.169 1.00 97.69 116 GLU A CA 1
ATOM 878 C C . GLU A 1 116 ? -10.950 -3.808 13.046 1.00 97.69 116 GLU A C 1
ATOM 880 O O . GLU A 1 116 ? -10.200 -4.783 12.975 1.00 97.69 116 GLU A O 1
ATOM 885 N N . ALA A 1 117 ? -11.922 -3.600 12.154 1.00 97.19 117 ALA A N 1
ATOM 886 C CA . ALA A 1 117 ? -12.128 -4.450 10.987 1.00 97.19 117 ALA A CA 1
ATOM 887 C C . ALA A 1 117 ? -10.886 -4.453 10.085 1.00 97.19 117 ALA A C 1
ATOM 889 O O . ALA A 1 117 ? -10.415 -5.523 9.695 1.00 97.19 117 ALA A O 1
ATOM 890 N N . PHE A 1 118 ? -10.286 -3.283 9.846 1.00 96.88 118 PHE A N 1
ATOM 891 C CA . PHE A 1 118 ? -9.017 -3.181 9.127 1.00 96.88 118 PHE A CA 1
ATOM 892 C C . PHE A 1 118 ? -7.868 -3.899 9.852 1.00 96.88 118 PHE A C 1
ATOM 894 O O . PHE A 1 118 ? -7.088 -4.604 9.212 1.00 96.88 118 PHE A O 1
ATOM 901 N N . ILE A 1 119 ? -7.755 -3.765 11.179 1.00 96.06 119 ILE A N 1
ATOM 902 C CA . ILE A 1 119 ? -6.716 -4.454 11.960 1.00 96.06 119 ILE A CA 1
ATOM 903 C C . ILE A 1 119 ? -6.892 -5.975 11.877 1.00 96.06 119 ILE A C 1
ATOM 905 O O . ILE A 1 119 ? -5.914 -6.681 11.629 1.00 96.06 119 ILE A O 1
ATOM 909 N N . ARG A 1 120 ? -8.122 -6.486 12.023 1.00 96.31 120 ARG A N 1
ATOM 910 C CA . ARG A 1 120 ? -8.435 -7.918 11.872 1.00 96.31 120 ARG A CA 1
ATOM 911 C C . ARG A 1 120 ? -8.095 -8.416 10.469 1.00 96.31 120 ARG A C 1
ATOM 913 O O . ARG A 1 120 ? -7.469 -9.466 10.328 1.00 96.31 120 ARG A O 1
ATOM 920 N N . PHE A 1 121 ? -8.445 -7.642 9.441 1.00 96.62 121 PHE A N 1
ATOM 921 C CA . PHE A 1 121 ? -8.048 -7.924 8.065 1.00 96.62 121 PHE A CA 1
ATOM 922 C C . PHE A 1 121 ? -6.521 -8.010 7.932 1.00 96.62 121 PHE A C 1
ATOM 924 O O . PHE A 1 121 ? -6.016 -9.027 7.467 1.00 96.62 121 PHE A O 1
ATOM 931 N N . ALA A 1 122 ? -5.776 -7.004 8.397 1.00 95.19 122 ALA A N 1
ATOM 932 C CA . ALA A 1 122 ? -4.315 -6.988 8.329 1.00 95.19 122 ALA A CA 1
ATOM 933 C C . ALA A 1 122 ? -3.692 -8.195 9.051 1.00 95.19 122 ALA A C 1
ATOM 935 O O . ALA A 1 122 ? -2.803 -8.848 8.512 1.00 95.19 122 ALA A O 1
ATOM 936 N N . GLN A 1 123 ? -4.194 -8.538 10.239 1.00 92.31 123 GLN A N 1
ATOM 937 C CA . GLN A 1 123 ? -3.746 -9.708 10.997 1.00 92.31 123 GLN A CA 1
ATOM 938 C C . GLN A 1 123 ? -4.015 -11.024 10.260 1.00 92.31 123 GLN A C 1
ATOM 940 O O . GLN A 1 123 ? -3.189 -11.925 10.336 1.00 92.31 123 GLN A O 1
ATOM 945 N N . SER A 1 124 ? -5.112 -11.125 9.501 1.00 92.69 124 SER A N 1
ATOM 946 C CA . SER A 1 124 ? -5.417 -12.316 8.690 1.00 92.69 124 SER A CA 1
ATOM 947 C C . SER A 1 124 ? -4.424 -12.562 7.545 1.00 92.69 124 SER A C 1
ATOM 949 O O . SER A 1 124 ? -4.395 -13.652 6.974 1.00 92.69 124 SER A O 1
ATOM 951 N N . LEU A 1 125 ? -3.609 -11.556 7.200 1.00 89.94 125 LEU A N 1
ATOM 952 C CA . LEU A 1 125 ? -2.550 -11.675 6.197 1.00 89.94 125 LEU A CA 1
ATOM 953 C C . LEU A 1 125 ? -1.265 -12.289 6.773 1.00 89.94 125 LEU A C 1
ATOM 955 O O . LEU A 1 125 ? -0.407 -12.722 6.004 1.00 89.94 125 LEU A O 1
ATOM 959 N N . VAL A 1 126 ? -1.136 -12.335 8.103 1.00 71.56 126 VAL A N 1
ATOM 960 C CA . VAL A 1 126 ? -0.044 -13.006 8.816 1.00 71.56 126 VAL A CA 1
ATOM 961 C C . VAL A 1 126 ? -0.397 -14.487 8.946 1.00 71.56 126 VAL A C 1
ATOM 963 O O . VAL A 1 126 ? -1.506 -14.820 9.363 1.00 71.56 126 VAL A O 1
ATOM 966 N N . LYS A 1 127 ? 0.539 -15.374 8.601 1.00 57.19 127 LYS A N 1
ATOM 967 C CA . LYS A 1 127 ? 0.472 -16.790 8.979 1.00 57.19 127 LYS A CA 1
ATOM 968 C C . LYS A 1 127 ? 1.307 -17.051 10.228 1.00 57.19 127 LYS A C 1
ATOM 970 O O . LYS A 1 127 ? 2.339 -16.368 10.415 1.00 57.19 127 LYS A O 1
#

Secondary structure (DSSP, 8-state):
--S--SEEEES-SS-SS--SEEEEEEB-TTSPBPPHHHHHHHHHTTT---EEE--SSHHHHHHHHT--HHHHHHHHTSTT-SS---HHHHHHHTTTS-SSEEEEE--TT--HHHHHHHHHHHHHT--

Foldseek 3Di:
DLPADQKDWDDDPDPPPPAQKTKIFGAAPVRFTDAVVVLQVLCVVLVQHKDKAADPDVVVRCVVQVPDPVLVVVQCPDPVNPDDDDLVSVDVSSPSTYRIIIMDGDDPPDDVVSVVSVVVSSVVVYD

pLDDT: mean 90.37, std 7.07, range [57.19, 97.94]

Radius of gyration: 16.23 Å; chains: 1; bounding box: 36×33×44 Å